Protein AF-X1SIR5-F1 (afdb_monomer)

pLDDT: mean 87.47, std 5.46, range [64.0, 93.56]

Organism: NCBI:txid412755

Foldseek 3Di:
DPLVVLVVVLLVVLVVVPDAEEEQADLDPDVVVQVVSVVSRYYYDVDDDPPDDDHYDYHPVDDDPVRVVSVVD

Secondary structure (DSSP, 8-state):
-HHHHHHHHHHHHHHT--S-EEEES-SSS-HHHHHHHHHTTEEEESS--TT--SEEEE-TT---HHHHHHHT-

InterPro domains:
  IPR003451 4-hydroxy-3-methylbut-2-enyl diphosphate reductase [PF02401] (1-72)
  IPR003451 4-hydroxy-3-methylbut-2-enyl diphosphate reductase [PTHR30426] (1-71)

Sequence (73 aa):
MGVRRAMEIILSEANKGNGKLFTYGPLIHNQQVLDLLGSKGVDVKENISENDQGRIIIRAHGIAPSEREMIRR

Structure (mmCIF, N/CA/C/O backbone):
data_AF-X1SIR5-F1
#
_entry.id   AF-X1SIR5-F1
#
loop_
_atom_site.group_PDB
_atom_site.id
_atom_site.type_symbol
_atom_site.label_atom_id
_atom_site.label_alt_id
_atom_site.label_comp_id
_atom_site.label_asym_id
_atom_site.label_entity_id
_atom_site.label_seq_id
_atom_site.pdbx_PDB_ins_code
_atom_site.Cartn_x
_atom_site.Cartn_y
_atom_site.Cartn_z
_atom_site.occupancy
_atom_site.B_iso_or_equiv
_atom_site.auth_seq_id
_atom_site.auth_comp_id
_atom_site.auth_asym_id
_atom_site.auth_atom_id
_atom_site.pdbx_PDB_model_num
ATOM 1 N N . MET A 1 1 ? 11.485 -16.839 -2.069 1.00 64.00 1 MET A N 1
ATOM 2 C CA . MET A 1 1 ? 11.998 -15.988 -0.967 1.00 64.00 1 MET A CA 1
ATOM 3 C C . MET A 1 1 ? 11.452 -14.549 -0.955 1.00 64.00 1 MET A C 1
ATOM 5 O O . MET A 1 1 ? 11.423 -13.973 0.120 1.00 64.00 1 MET A O 1
ATOM 9 N N . GLY A 1 2 ? 10.967 -13.960 -2.062 1.00 80.38 2 GLY A N 1
ATOM 10 C CA . GLY A 1 2 ? 10.483 -12.560 -2.055 1.00 80.38 2 GLY A CA 1
ATOM 11 C C . GLY A 1 2 ? 9.113 -12.320 -1.398 1.00 80.38 2 GLY A C 1
ATOM 12 O O . GLY A 1 2 ? 8.943 -11.351 -0.666 1.00 80.38 2 GLY A O 1
ATOM 13 N N . VAL A 1 3 ? 8.155 -13.231 -1.602 1.00 82.56 3 VAL A N 1
ATOM 14 C CA . VAL A 1 3 ? 6.759 -13.059 -1.150 1.00 82.56 3 VAL A CA 1
ATOM 15 C C . VAL A 1 3 ? 6.630 -13.001 0.375 1.00 82.56 3 VAL A C 1
ATOM 17 O O . VAL A 1 3 ? 5.958 -12.119 0.897 1.00 82.56 3 VAL A O 1
ATOM 20 N N . ARG A 1 4 ? 7.317 -13.896 1.102 1.00 87.56 4 ARG A N 1
ATOM 21 C CA . ARG A 1 4 ? 7.296 -13.910 2.576 1.00 87.56 4 ARG A CA 1
ATOM 22 C C . ARG A 1 4 ? 7.777 -12.576 3.155 1.00 87.56 4 ARG A C 1
ATOM 24 O O . ARG A 1 4 ? 7.092 -11.999 3.987 1.00 87.56 4 ARG A O 1
ATOM 31 N N . ARG A 1 5 ? 8.905 -12.060 2.654 1.00 88.44 5 ARG A N 1
ATOM 32 C CA . ARG A 1 5 ? 9.459 -10.773 3.092 1.00 88.44 5 ARG A CA 1
ATOM 33 C C . ARG A 1 5 ? 8.515 -9.608 2.788 1.00 88.44 5 ARG A C 1
ATOM 35 O O . ARG A 1 5 ? 8.364 -8.723 3.621 1.00 88.44 5 ARG A O 1
ATOM 42 N N . ALA A 1 6 ? 7.872 -9.606 1.618 1.00 87.25 6 ALA A N 1
ATOM 43 C CA . ALA A 1 6 ? 6.869 -8.593 1.294 1.00 87.25 6 ALA A CA 1
ATOM 44 C C . ALA A 1 6 ? 5.710 -8.626 2.304 1.00 87.25 6 ALA A C 1
ATOM 46 O O . ALA A 1 6 ? 5.359 -7.586 2.853 1.00 87.25 6 ALA A O 1
ATOM 47 N N . MET A 1 7 ? 5.193 -9.818 2.624 1.00 89.38 7 MET A N 1
ATOM 48 C CA . MET A 1 7 ? 4.139 -10.000 3.629 1.00 89.38 7 MET A CA 1
ATOM 49 C C . MET A 1 7 ? 4.541 -9.502 5.017 1.00 89.38 7 MET A C 1
ATOM 51 O O . MET A 1 7 ? 3.769 -8.782 5.644 1.00 89.38 7 MET A O 1
ATOM 55 N N . GLU A 1 8 ? 5.746 -9.825 5.482 1.00 91.12 8 GLU A N 1
ATOM 56 C CA . GLU A 1 8 ? 6.257 -9.348 6.774 1.00 91.12 8 GLU A CA 1
ATOM 57 C C . GLU A 1 8 ? 6.305 -7.817 6.845 1.00 91.12 8 GLU A C 1
ATOM 59 O O . GLU A 1 8 ? 5.857 -7.230 7.831 1.00 91.12 8 GLU A O 1
ATOM 64 N N . ILE A 1 9 ? 6.786 -7.162 5.783 1.00 90.81 9 ILE A N 1
ATOM 65 C CA . ILE A 1 9 ? 6.853 -5.697 5.708 1.00 90.81 9 ILE A CA 1
ATOM 66 C C . ILE A 1 9 ? 5.447 -5.090 5.745 1.00 90.81 9 ILE A C 1
ATOM 68 O O . ILE A 1 9 ? 5.200 -4.195 6.549 1.00 90.81 9 ILE A O 1
ATOM 72 N N . ILE A 1 10 ? 4.513 -5.585 4.927 1.00 91.56 10 ILE A N 1
ATOM 73 C CA . ILE A 1 10 ? 3.145 -5.045 4.869 1.00 91.56 10 ILE A CA 1
ATOM 74 C C . ILE A 1 10 ? 2.445 -5.186 6.216 1.00 91.56 10 ILE A C 1
ATOM 76 O O . ILE A 1 10 ? 1.856 -4.228 6.705 1.00 91.56 10 ILE A O 1
ATOM 80 N N . LEU A 1 11 ? 2.513 -6.373 6.823 1.00 91.38 11 LEU A N 1
ATOM 81 C CA . LEU A 1 11 ? 1.861 -6.638 8.103 1.00 91.38 11 LEU A CA 1
ATOM 82 C C . LEU A 1 11 ? 2.465 -5.780 9.220 1.00 91.38 11 LEU A C 1
ATOM 84 O O . LEU A 1 11 ? 1.728 -5.260 10.054 1.00 91.38 11 LEU A O 1
ATOM 88 N N . SER A 1 12 ? 3.787 -5.586 9.210 1.00 93.00 12 SER A N 1
ATOM 89 C CA . SER A 1 12 ? 4.468 -4.676 10.134 1.00 93.00 12 SER A CA 1
ATOM 90 C C . SER A 1 12 ? 3.999 -3.229 9.952 1.00 93.00 12 SER A C 1
ATOM 92 O O . SER A 1 12 ? 3.636 -2.572 10.925 1.00 93.00 12 SER A O 1
ATOM 94 N N . GLU A 1 13 ? 3.921 -2.735 8.712 1.00 92.44 13 GLU A N 1
ATOM 95 C CA . GLU A 1 13 ? 3.444 -1.378 8.425 1.00 92.44 13 GLU A CA 1
ATOM 96 C C . GLU A 1 13 ? 1.963 -1.176 8.769 1.00 92.44 13 GLU A C 1
ATOM 98 O O . GLU A 1 13 ? 1.596 -0.104 9.265 1.00 92.44 13 GLU A O 1
ATOM 103 N N . ALA A 1 14 ? 1.123 -2.187 8.539 1.00 91.75 14 ALA A N 1
ATOM 104 C CA . ALA A 1 14 ? -0.292 -2.165 8.897 1.00 91.75 14 ALA A CA 1
ATOM 105 C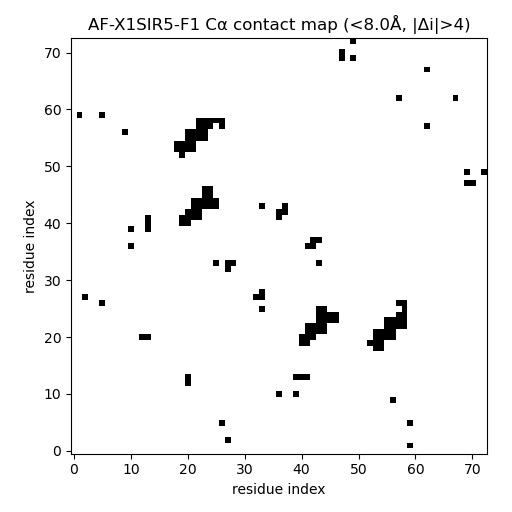 C . ALA A 1 14 ? -0.465 -2.042 10.418 1.00 91.75 14 ALA A C 1
ATOM 107 O O . ALA A 1 14 ? -1.195 -1.175 10.896 1.00 91.75 14 ALA A O 1
ATOM 108 N N . ASN A 1 15 ? 0.299 -2.827 11.184 1.00 91.50 15 ASN A N 1
ATOM 109 C CA . ASN A 1 15 ? 0.240 -2.835 12.646 1.00 91.50 15 ASN A CA 1
ATOM 110 C C . ASN A 1 15 ? 0.700 -1.522 13.301 1.00 91.50 15 ASN A C 1
ATOM 112 O O . ASN A 1 15 ? 0.363 -1.282 14.456 1.00 9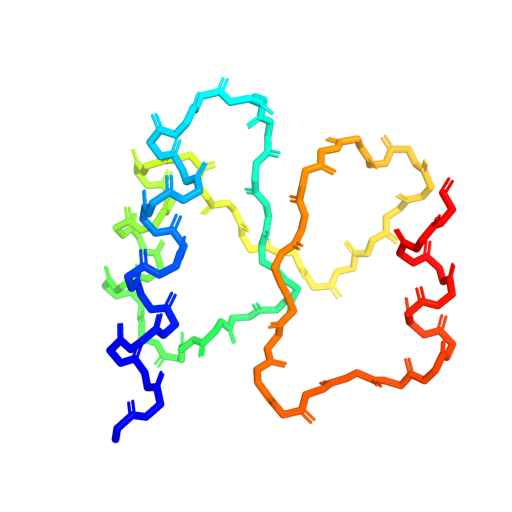1.50 15 ASN A O 1
ATOM 116 N N . LYS A 1 16 ? 1.441 -0.656 12.594 1.00 90.19 16 LYS A N 1
ATOM 117 C CA . LYS A 1 16 ? 1.835 0.659 13.133 1.00 90.19 16 LYS A CA 1
ATOM 118 C C . LYS A 1 16 ? 0.641 1.590 13.364 1.00 90.19 16 LYS A C 1
ATOM 120 O O . LYS A 1 16 ? 0.754 2.498 14.171 1.00 90.19 16 LYS A O 1
ATOM 125 N N . GLY A 1 17 ? -0.477 1.401 12.655 1.00 80.81 17 GLY A N 1
ATOM 126 C CA . GLY A 1 17 ? -1.679 2.227 12.837 1.00 80.81 17 GLY A CA 1
ATOM 127 C C . GLY A 1 17 ? -1.553 3.684 12.361 1.00 80.81 17 GLY A C 1
ATOM 128 O O . GLY A 1 17 ? -2.425 4.498 12.648 1.00 80.81 17 GLY A O 1
ATOM 129 N N . ASN A 1 18 ? -0.505 4.029 11.604 1.00 82.06 18 ASN A N 1
ATOM 130 C CA . ASN A 1 18 ? -0.219 5.401 11.156 1.00 82.06 18 ASN A CA 1
ATOM 131 C C . ASN A 1 18 ? -1.063 5.819 9.932 1.00 82.06 18 ASN A C 1
ATOM 133 O O . ASN A 1 18 ? -0.519 6.239 8.909 1.00 82.06 18 ASN A O 1
ATOM 137 N N . GLY A 1 19 ? -2.384 5.659 10.006 1.00 85.12 19 GLY A N 1
ATOM 138 C CA . GLY A 1 19 ? -3.311 6.003 8.924 1.00 85.12 19 GLY A CA 1
ATOM 139 C C . GLY A 1 19 ? -3.357 4.982 7.781 1.00 85.12 19 GLY A C 1
ATOM 140 O O . GLY A 1 19 ? -2.862 3.859 7.908 1.00 85.12 19 GLY A O 1
ATOM 141 N N . LYS A 1 20 ? -3.983 5.386 6.666 1.00 91.00 20 LYS A N 1
ATOM 142 C CA . LYS A 1 20 ? -4.276 4.512 5.520 1.00 91.00 20 LYS A CA 1
ATOM 143 C C . LYS A 1 20 ? -2.998 3.929 4.912 1.00 91.00 20 LYS A C 1
ATOM 145 O O . LYS A 1 20 ? -2.008 4.644 4.726 1.00 91.00 20 LYS A O 1
ATOM 150 N N . LEU A 1 21 ? -3.042 2.639 4.591 1.00 92.94 21 LEU A N 1
ATOM 151 C CA . LEU A 1 21 ? -1.956 1.911 3.949 1.00 92.94 21 LEU A CA 1
ATOM 152 C C . LEU A 1 21 ? -2.464 1.282 2.655 1.00 92.94 21 LEU A C 1
ATOM 154 O O . LEU A 1 21 ? -3.468 0.575 2.648 1.00 92.94 21 LEU A O 1
ATOM 158 N N . PHE A 1 22 ? -1.738 1.528 1.572 1.00 92.81 22 PHE A N 1
ATOM 159 C CA . PHE A 1 22 ? -2.076 1.032 0.248 1.00 92.81 22 PHE A CA 1
ATOM 160 C C . PHE A 1 22 ? -0.945 0.197 -0.336 1.00 92.81 22 PHE A C 1
ATOM 162 O O . PHE A 1 22 ? 0.233 0.380 -0.020 1.00 92.81 22 PHE A O 1
ATOM 169 N N . THR A 1 23 ? -1.305 -0.682 -1.257 1.00 92.38 23 THR A N 1
ATOM 170 C CA . THR A 1 23 ? -0.365 -1.334 -2.167 1.00 92.38 23 THR A CA 1
ATOM 171 C C . THR A 1 23 ? -0.605 -0.825 -3.579 1.00 92.38 23 THR A C 1
ATOM 173 O O . THR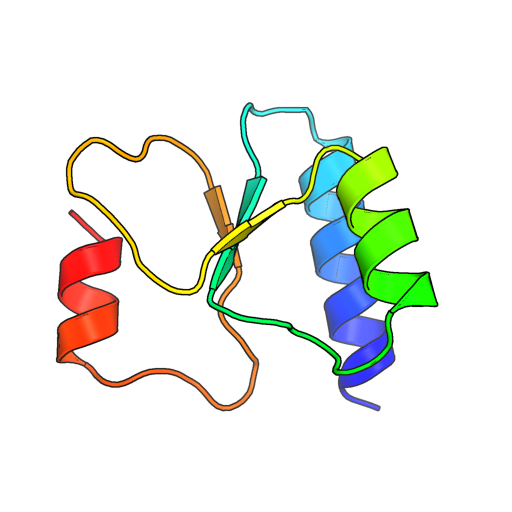 A 1 23 ? -1.757 -0.659 -3.983 1.00 92.38 23 THR A O 1
ATOM 176 N N . TYR A 1 24 ? 0.470 -0.533 -4.314 1.00 91.56 24 TYR A N 1
ATOM 177 C CA . TYR A 1 24 ? 0.355 -0.124 -5.712 1.00 91.56 24 TYR A CA 1
ATOM 178 C C . TYR A 1 24 ? 0.266 -1.354 -6.621 1.00 91.56 24 TYR A C 1
ATOM 180 O O . TYR A 1 24 ? 1.276 -1.998 -6.939 1.00 91.56 24 TYR A O 1
ATOM 188 N N . GLY A 1 25 ? -0.970 -1.697 -6.973 1.00 89.38 25 GLY A N 1
ATOM 189 C CA . GLY A 1 25 ? -1.360 -2.963 -7.574 1.00 89.38 25 GLY A CA 1
ATOM 190 C C . GLY A 1 25 ? -1.222 -4.153 -6.611 1.00 89.38 25 GLY A C 1
ATOM 191 O O . GLY A 1 25 ? -0.649 -4.041 -5.520 1.00 89.38 25 GLY A O 1
ATOM 192 N N . PRO A 1 26 ? -1.727 -5.334 -7.001 1.00 87.75 26 PRO A N 1
ATOM 193 C CA . PRO A 1 26 ? -1.652 -6.533 -6.180 1.00 87.75 26 PRO A CA 1
ATOM 194 C C . PRO A 1 26 ? -0.196 -6.969 -5.996 1.00 87.75 26 PRO A C 1
ATOM 196 O O . PRO A 1 26 ? 0.532 -7.230 -6.957 1.00 87.75 26 PRO A O 1
ATOM 199 N N . LEU A 1 27 ? 0.233 -7.097 -4.738 1.00 83.19 27 LEU A N 1
ATOM 200 C CA . LEU A 1 27 ? 1.571 -7.606 -4.408 1.00 83.19 27 LEU A CA 1
ATOM 201 C C . LEU A 1 27 ? 1.710 -9.102 -4.721 1.00 83.19 27 LEU A C 1
ATOM 203 O O . LEU A 1 27 ? 2.811 -9.588 -4.981 1.00 83.19 27 LEU A O 1
ATOM 207 N N . ILE A 1 28 ? 0.587 -9.823 -4.673 1.00 83.38 28 ILE A N 1
ATOM 208 C CA . ILE A 1 28 ? 0.454 -11.250 -4.957 1.00 83.38 28 ILE A CA 1
ATOM 209 C C . ILE A 1 28 ? -0.909 -11.439 -5.626 1.00 83.38 28 ILE A C 1
ATOM 211 O O . ILE A 1 28 ? -1.918 -10.959 -5.114 1.00 83.38 28 ILE A O 1
ATOM 215 N N . HIS A 1 29 ? -0.967 -12.182 -6.728 1.00 86.75 29 HIS A N 1
ATOM 216 C CA . HIS A 1 29 ? -2.229 -12.565 -7.370 1.00 86.75 29 HIS A CA 1
ATOM 217 C C . HIS A 1 29 ? -2.877 -13.758 -6.645 1.00 86.75 29 HIS A C 1
ATOM 219 O O . HIS A 1 29 ? -3.068 -14.825 -7.221 1.00 86.75 29 HIS A O 1
ATOM 225 N N . ASN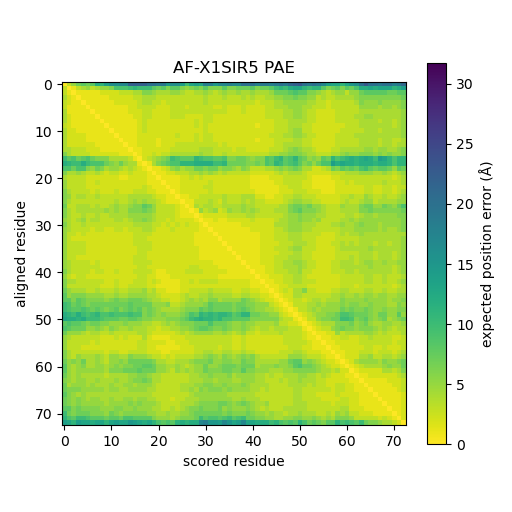 A 1 30 ? -3.153 -13.602 -5.349 1.00 88.50 30 ASN A N 1
ATOM 226 C CA . ASN A 1 30 ? -3.842 -14.596 -4.530 1.00 88.50 30 ASN A CA 1
ATOM 227 C C . ASN A 1 30 ? -4.956 -13.912 -3.737 1.00 88.50 30 ASN A C 1
ATOM 229 O O . ASN A 1 30 ? -4.674 -13.181 -2.788 1.00 88.50 30 ASN A O 1
ATOM 233 N N . GLN A 1 31 ? -6.205 -14.200 -4.104 1.00 90.75 31 GLN A N 1
ATOM 234 C CA . GLN A 1 31 ? -7.379 -13.553 -3.525 1.00 90.75 31 GLN A CA 1
ATOM 235 C C . GLN A 1 31 ? -7.451 -13.703 -2.001 1.00 90.75 31 GLN A C 1
ATOM 237 O O . GLN A 1 31 ? -7.662 -12.717 -1.310 1.00 90.75 31 GLN A O 1
ATOM 242 N N . GLN A 1 32 ? -7.143 -14.887 -1.460 1.00 92.06 32 GLN A N 1
ATOM 243 C CA . GLN A 1 32 ? -7.177 -15.128 -0.010 1.00 92.06 32 GLN A CA 1
ATOM 244 C C . GLN A 1 32 ? -6.204 -14.218 0.752 1.00 92.06 32 GLN A C 1
ATOM 246 O O . GLN A 1 32 ? -6.477 -13.789 1.871 1.00 92.06 32 GLN A O 1
ATOM 251 N N . VAL A 1 33 ? -5.051 -13.919 0.148 1.00 90.06 33 VAL A N 1
ATOM 252 C CA . VAL A 1 33 ? -4.059 -13.026 0.753 1.00 90.06 33 VAL A CA 1
ATOM 253 C C . VAL A 1 33 ? -4.493 -11.569 0.634 1.00 90.06 33 VAL A C 1
ATOM 255 O O . VAL A 1 33 ? -4.314 -10.812 1.584 1.00 90.06 33 VAL A O 1
ATOM 258 N N . LEU A 1 34 ? -5.081 -11.176 -0.497 1.00 90.38 34 LEU A N 1
ATOM 259 C CA . LEU A 1 34 ? -5.621 -9.828 -0.680 1.00 90.38 34 LEU A CA 1
ATOM 260 C C . LEU A 1 34 ? -6.760 -9.547 0.310 1.00 90.38 34 LEU A C 1
ATOM 262 O O . LEU A 1 34 ? -6.762 -8.495 0.942 1.00 90.38 34 LEU A O 1
ATOM 266 N N . ASP A 1 35 ? -7.651 -10.513 0.531 1.00 92.38 35 ASP A N 1
ATOM 267 C CA . ASP A 1 35 ? -8.753 -10.394 1.492 1.00 92.38 35 ASP A CA 1
ATOM 268 C C . ASP A 1 35 ? -8.229 -10.264 2.934 1.00 92.38 35 ASP A C 1
ATOM 270 O O . ASP A 1 35 ? -8.694 -9.426 3.711 1.00 92.38 35 ASP A O 1
ATOM 274 N N . LEU A 1 36 ? -7.196 -11.041 3.291 1.00 91.62 36 LEU A N 1
ATOM 275 C CA . LEU A 1 36 ? -6.518 -10.921 4.584 1.00 91.62 36 LEU A CA 1
ATOM 276 C C . LEU A 1 36 ? -5.907 -9.528 4.773 1.00 91.62 36 LEU A C 1
ATOM 278 O O . LEU A 1 36 ? -6.016 -8.955 5.858 1.00 91.62 36 LEU A O 1
ATOM 282 N N . LEU A 1 37 ? -5.259 -8.987 3.741 1.00 91.56 37 LEU A N 1
ATOM 283 C CA . LEU A 1 37 ? -4.673 -7.648 3.770 1.00 91.56 37 LEU A CA 1
ATOM 284 C C . LEU A 1 37 ? -5.753 -6.568 3.923 1.00 91.56 37 LEU A C 1
ATOM 286 O O . LEU A 1 37 ? -5.624 -5.718 4.807 1.00 91.56 37 LEU A O 1
ATOM 290 N N . GLY A 1 38 ? -6.855 -6.670 3.177 1.00 91.81 38 GLY A N 1
ATOM 291 C CA . GLY A 1 38 ? -8.013 -5.782 3.313 1.00 91.81 38 GLY A CA 1
ATOM 292 C C . GLY A 1 38 ? -8.598 -5.798 4.727 1.00 91.81 38 GLY A C 1
ATOM 293 O O . GLY A 1 38 ? -8.827 -4.744 5.318 1.00 91.81 38 GLY A O 1
ATOM 294 N N . SER A 1 39 ? -8.719 -6.979 5.350 1.00 92.44 39 SER A N 1
ATOM 295 C CA . SER A 1 39 ? -9.196 -7.099 6.741 1.00 92.44 39 SER A CA 1
ATOM 296 C C . SER A 1 39 ? -8.278 -6.429 7.775 1.00 92.44 39 SER A C 1
ATOM 298 O O . SER A 1 39 ? -8.704 -6.119 8.886 1.00 92.44 39 SER A O 1
ATOM 300 N N . LYS A 1 40 ? -7.015 -6.184 7.408 1.00 90.94 40 LYS A N 1
ATOM 301 C CA . LYS A 1 40 ? -6.010 -5.482 8.216 1.00 90.94 40 LYS A CA 1
ATOM 302 C C . LYS A 1 40 ? -5.874 -3.999 7.853 1.00 90.94 40 LYS A C 1
ATOM 304 O O . LYS A 1 40 ? -4.951 -3.350 8.339 1.00 90.94 40 LYS A O 1
ATOM 309 N N . GLY A 1 41 ? -6.772 -3.465 7.023 1.00 91.44 41 GLY A N 1
ATOM 310 C CA . GLY A 1 41 ? -6.754 -2.066 6.591 1.00 91.44 41 GLY A CA 1
ATOM 311 C C . GLY A 1 41 ? -5.697 -1.763 5.529 1.00 91.44 41 GLY A C 1
ATOM 312 O O . GLY A 1 41 ? -5.204 -0.636 5.469 1.00 91.44 41 GLY A O 1
ATOM 313 N N . VAL A 1 42 ? -5.313 -2.768 4.735 1.00 93.56 42 VAL A N 1
ATOM 314 C CA . VAL A 1 42 ? -4.400 -2.610 3.599 1.00 93.56 42 VAL A CA 1
ATOM 315 C C . VAL A 1 42 ? -5.169 -2.784 2.299 1.00 93.56 42 VAL A C 1
ATOM 317 O O . VAL A 1 42 ? -5.506 -3.903 1.917 1.00 93.56 42 VAL A O 1
ATOM 320 N N . ASP A 1 43 ? -5.391 -1.677 1.598 1.00 91.69 43 ASP A N 1
ATOM 321 C CA . ASP A 1 43 ? -6.140 -1.667 0.343 1.00 91.69 43 ASP A CA 1
ATOM 322 C C . ASP A 1 43 ? -5.214 -1.776 -0.878 1.00 91.69 43 ASP A C 1
ATOM 324 O O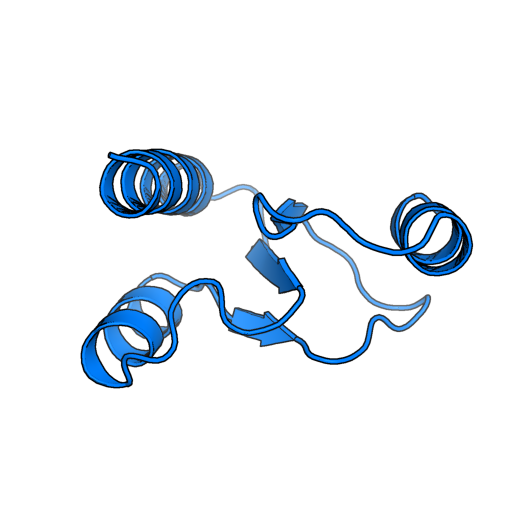 . ASP A 1 43 ? -4.056 -1.340 -0.873 1.00 91.69 43 ASP A O 1
ATOM 328 N N . VAL A 1 44 ? -5.732 -2.343 -1.966 1.00 92.12 44 VAL A N 1
ATOM 329 C CA . VAL A 1 44 ? -5.046 -2.374 -3.265 1.00 92.12 44 VAL A CA 1
ATOM 330 C C . VAL A 1 44 ? -5.498 -1.183 -4.100 1.00 92.12 44 VAL A C 1
ATOM 332 O O . VAL A 1 44 ? -6.695 -0.944 -4.251 1.00 92.12 44 VAL A O 1
ATOM 335 N N . LYS A 1 45 ? -4.541 -0.453 -4.677 1.00 90.56 45 LYS A N 1
ATOM 336 C CA . LYS A 1 45 ? -4.802 0.633 -5.622 1.00 90.56 45 LYS A CA 1
ATOM 337 C C . LYS A 1 45 ? -4.056 0.423 -6.924 1.00 90.56 45 LYS A C 1
ATOM 339 O O . LYS A 1 45 ? -2.834 0.373 -6.932 1.00 90.56 45 LYS A O 1
ATOM 344 N N . GLU A 1 46 ? -4.800 0.377 -8.021 1.00 86.00 46 GLU A N 1
ATOM 345 C CA . GLU A 1 46 ? -4.240 0.344 -9.379 1.00 86.00 46 GLU A CA 1
ATOM 346 C C . GLU A 1 46 ? -3.823 1.740 -9.866 1.00 86.00 46 GLU A C 1
ATOM 348 O O . GLU A 1 46 ? -2.939 1.875 -10.702 1.00 86.00 46 GLU A O 1
ATOM 353 N N . ASN A 1 47 ? -4.439 2.796 -9.324 1.00 85.06 47 ASN A N 1
ATOM 354 C CA . ASN A 1 47 ? -4.168 4.182 -9.696 1.00 85.06 47 ASN A CA 1
ATOM 355 C C . ASN A 1 47 ? -4.057 5.059 -8.447 1.00 85.06 47 ASN A C 1
ATOM 357 O O . ASN A 1 47 ? -4.790 4.865 -7.475 1.00 85.06 47 ASN A O 1
ATOM 361 N N . ILE A 1 48 ? -3.141 6.021 -8.499 1.00 82.06 48 ILE A N 1
ATOM 362 C CA . ILE A 1 48 ? -2.907 7.023 -7.456 1.00 82.06 48 ILE A CA 1
ATOM 363 C C . ILE A 1 48 ? -3.554 8.317 -7.928 1.00 82.06 48 ILE A C 1
ATOM 365 O O . ILE A 1 48 ? -3.355 8.716 -9.072 1.00 82.06 48 ILE A O 1
ATOM 369 N N . SER A 1 49 ? -4.309 8.975 -7.062 1.00 80.88 49 SER A N 1
ATOM 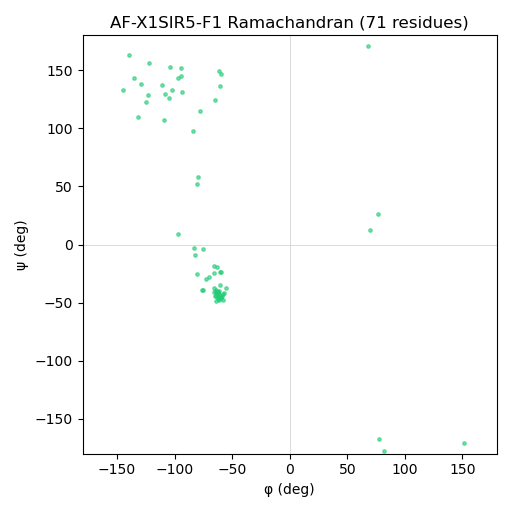370 C CA . SER A 1 49 ? -4.780 10.344 -7.273 1.00 80.88 49 SER A CA 1
ATOM 371 C C . SER A 1 49 ? -3.971 11.319 -6.418 1.00 80.88 49 SER A C 1
ATOM 373 O O . SER A 1 49 ? -3.514 10.952 -5.341 1.00 80.88 49 SER A O 1
ATOM 375 N N . GLU A 1 50 ? -3.845 12.580 -6.839 1.00 75.38 50 GLU A N 1
ATOM 376 C CA . GLU A 1 50 ? -3.183 13.637 -6.047 1.00 75.38 50 GLU A CA 1
ATOM 377 C C . GLU A 1 50 ? -3.852 13.868 -4.678 1.00 75.38 50 GLU A C 1
ATOM 379 O O . GLU A 1 50 ? -3.216 14.320 -3.731 1.00 75.38 50 GLU A O 1
ATOM 384 N N . ASN A 1 51 ? -5.132 13.511 -4.541 1.00 79.12 51 ASN A N 1
ATOM 385 C CA . ASN A 1 51 ? -5.862 13.616 -3.275 1.00 79.12 51 ASN A CA 1
ATOM 386 C C . ASN A 1 51 ? -5.638 12.417 -2.338 1.00 79.12 51 ASN A C 1
ATOM 388 O O . ASN A 1 51 ? -6.182 12.387 -1.230 1.00 79.12 51 ASN A O 1
ATOM 392 N N . ASP A 1 52 ? -4.882 11.408 -2.769 1.00 81.81 52 ASP A N 1
ATOM 393 C CA . ASP A 1 52 ? -4.639 10.224 -1.962 1.00 81.81 52 ASP A CA 1
ATOM 394 C C . ASP A 1 52 ? -3.599 10.494 -0.884 1.00 81.81 52 ASP A C 1
ATOM 396 O O . ASP A 1 52 ? -2.424 10.710 -1.148 1.00 81.81 52 ASP A O 1
ATOM 400 N N . GLN A 1 53 ? -4.048 10.424 0.364 1.00 85.38 53 GLN A N 1
ATOM 401 C CA . GLN A 1 53 ? -3.206 10.607 1.538 1.00 85.38 53 GLN A CA 1
ATOM 402 C C . GLN A 1 53 ? -3.006 9.267 2.243 1.00 85.38 53 GLN A C 1
ATOM 404 O O . GLN A 1 53 ? -3.970 8.548 2.538 1.00 85.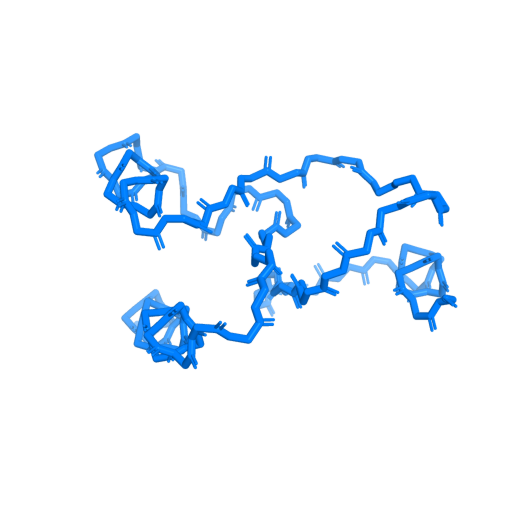38 53 GLN A O 1
ATOM 409 N N . GLY A 1 54 ? -1.753 8.930 2.533 1.00 88.50 54 GLY A N 1
ATOM 410 C CA . GLY A 1 54 ? -1.406 7.716 3.256 1.00 88.50 54 GLY A CA 1
ATOM 411 C C . GLY A 1 54 ? -0.035 7.179 2.885 1.00 88.50 54 GLY A C 1
ATOM 412 O O . GLY A 1 54 ? 0.755 7.814 2.191 1.00 88.50 54 GLY A O 1
ATOM 413 N N . ARG A 1 55 ? 0.248 5.976 3.374 1.00 90.94 55 ARG A N 1
ATOM 414 C CA . ARG A 1 55 ? 1.469 5.244 3.041 1.00 90.94 55 ARG A CA 1
ATOM 415 C C . ARG A 1 55 ? 1.188 4.309 1.878 1.00 90.94 55 ARG A C 1
ATOM 417 O O . ARG A 1 55 ? 0.116 3.709 1.814 1.00 90.94 55 ARG A O 1
ATOM 424 N N . ILE A 1 56 ? 2.173 4.133 1.006 1.00 91.25 56 ILE A N 1
ATOM 425 C CA . ILE A 1 56 ? 2.072 3.186 -0.097 1.00 91.25 56 ILE A CA 1
ATOM 426 C C . ILE A 1 56 ? 3.273 2.254 -0.173 1.00 91.25 56 ILE A C 1
ATOM 428 O O . ILE A 1 56 ? 4.422 2.664 -0.013 1.00 91.25 56 ILE A O 1
ATOM 432 N N . ILE A 1 57 ? 2.986 0.981 -0.426 1.00 90.81 57 ILE A N 1
ATOM 433 C CA . ILE A 1 57 ? 3.972 -0.069 -0.655 1.00 90.81 57 ILE A CA 1
ATOM 434 C C . ILE A 1 57 ? 4.001 -0.383 -2.149 1.00 90.81 57 ILE A C 1
ATOM 436 O O . ILE A 1 57 ? 2.979 -0.698 -2.759 1.00 90.81 57 ILE A O 1
ATOM 440 N N . ILE A 1 58 ? 5.198 -0.323 -2.728 1.00 89.12 58 ILE A N 1
ATOM 441 C CA . ILE A 1 58 ? 5.443 -0.617 -4.140 1.00 89.12 58 ILE A CA 1
ATOM 442 C C . ILE A 1 58 ? 5.929 -2.066 -4.281 1.00 89.12 58 ILE A C 1
ATOM 444 O O . ILE A 1 58 ? 6.677 -2.574 -3.441 1.00 89.12 58 ILE A O 1
ATOM 448 N N . ARG A 1 59 ? 5.509 -2.738 -5.358 1.00 86.12 59 ARG A N 1
ATOM 449 C CA . ARG A 1 59 ? 5.923 -4.109 -5.696 1.00 86.12 59 ARG A CA 1
ATOM 450 C C . ARG A 1 59 ? 7.439 -4.207 -5.889 1.00 86.12 59 ARG A C 1
ATOM 452 O O . ARG A 1 59 ? 8.068 -3.305 -6.432 1.00 86.12 59 ARG A O 1
ATOM 459 N N . ALA A 1 60 ? 8.020 -5.352 -5.526 1.00 79.69 60 ALA A N 1
ATOM 460 C CA . ALA A 1 60 ? 9.468 -5.586 -5.615 1.00 79.69 60 ALA A CA 1
ATOM 461 C C . ALA A 1 60 ? 10.041 -5.492 -7.044 1.00 79.69 60 ALA A C 1
ATOM 463 O O . ALA A 1 60 ? 11.225 -5.222 -7.206 1.00 79.69 60 ALA A O 1
ATOM 464 N N . HIS A 1 61 ? 9.209 -5.690 -8.070 1.00 81.88 61 HIS A N 1
ATOM 465 C CA . HIS A 1 61 ? 9.596 -5.541 -9.477 1.00 81.88 61 HIS A CA 1
ATOM 466 C C . HIS A 1 61 ? 9.729 -4.073 -9.923 1.00 81.88 61 HIS A C 1
ATOM 468 O O . HIS A 1 61 ? 10.149 -3.817 -11.047 1.00 81.88 61 HIS A O 1
ATOM 474 N N . GLY A 1 62 ? 9.411 -3.116 -9.047 1.00 84.12 62 GLY A N 1
ATOM 475 C CA . GLY A 1 62 ? 9.493 -1.691 -9.331 1.00 84.12 62 GLY A CA 1
ATOM 476 C C . GLY A 1 62 ? 8.283 -1.146 -10.088 1.00 84.12 62 GLY A C 1
ATOM 477 O O . GLY A 1 62 ? 7.302 -1.848 -10.336 1.00 84.12 62 GLY A O 1
ATOM 478 N N . ILE A 1 63 ? 8.376 0.143 -10.398 1.00 89.38 63 ILE A N 1
ATOM 479 C CA . ILE A 1 63 ? 7.414 0.947 -11.161 1.00 89.38 63 ILE A CA 1
ATOM 480 C C . ILE A 1 63 ? 8.195 1.869 -12.094 1.00 89.38 63 ILE A C 1
ATOM 482 O O . ILE A 1 63 ? 9.394 2.099 -11.880 1.00 89.38 63 ILE A O 1
ATOM 486 N N . ALA A 1 64 ? 7.530 2.416 -13.104 1.00 90.50 64 ALA A N 1
ATOM 487 C CA . ALA A 1 64 ? 8.128 3.414 -13.970 1.00 90.50 64 ALA A CA 1
ATOM 488 C C . ALA A 1 64 ? 8.533 4.671 -13.167 1.00 90.50 64 ALA A C 1
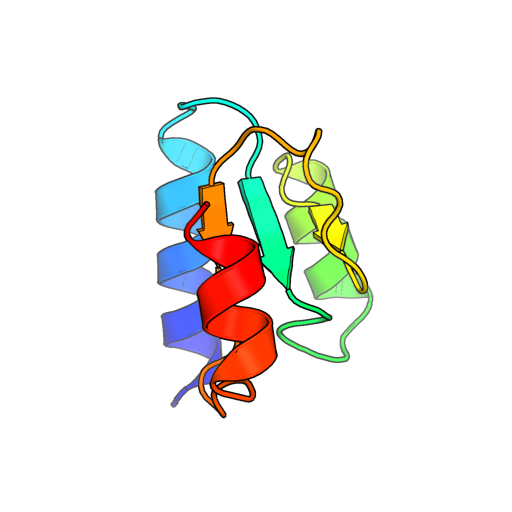ATOM 490 O O . ALA A 1 64 ? 7.885 5.022 -12.174 1.00 90.50 64 ALA A O 1
ATOM 491 N N . PRO A 1 65 ? 9.588 5.397 -13.585 1.00 90.06 65 PRO A N 1
ATOM 492 C CA . PRO A 1 65 ? 9.990 6.642 -12.931 1.00 90.06 65 PRO A CA 1
ATOM 493 C C . PRO A 1 65 ? 8.862 7.678 -12.840 1.00 90.06 65 PRO A C 1
ATOM 495 O O . PRO A 1 65 ? 8.723 8.325 -11.807 1.00 90.06 65 PRO A O 1
ATOM 498 N N . SER A 1 66 ? 8.022 7.779 -13.874 1.00 89.25 66 SER A N 1
ATOM 499 C CA . SER A 1 66 ? 6.855 8.668 -13.909 1.00 89.25 66 SER A CA 1
ATOM 500 C C . SER A 1 66 ? 5.820 8.327 -12.832 1.00 89.25 66 SER A C 1
ATOM 502 O O . SER A 1 66 ? 5.344 9.218 -12.133 1.00 89.25 66 SER A O 1
ATOM 504 N N . GLU A 1 67 ? 5.518 7.039 -12.637 1.00 87.69 67 GLU A N 1
ATOM 505 C CA . GLU A 1 67 ? 4.636 6.571 -11.558 1.00 87.69 67 GLU A CA 1
ATOM 506 C C . GLU A 1 67 ? 5.241 6.907 -10.188 1.00 87.69 67 GLU A C 1
ATOM 508 O O . GLU A 1 67 ? 4.553 7.380 -9.285 1.00 87.69 67 GLU A O 1
ATOM 513 N N . ARG A 1 68 ? 6.560 6.731 -10.034 1.00 88.25 68 ARG A N 1
ATOM 514 C CA . ARG A 1 68 ? 7.260 7.065 -8.788 1.00 88.25 68 ARG A CA 1
ATOM 515 C C . ARG A 1 68 ? 7.214 8.559 -8.472 1.00 88.25 68 ARG A C 1
ATOM 517 O O . ARG A 1 68 ? 7.085 8.914 -7.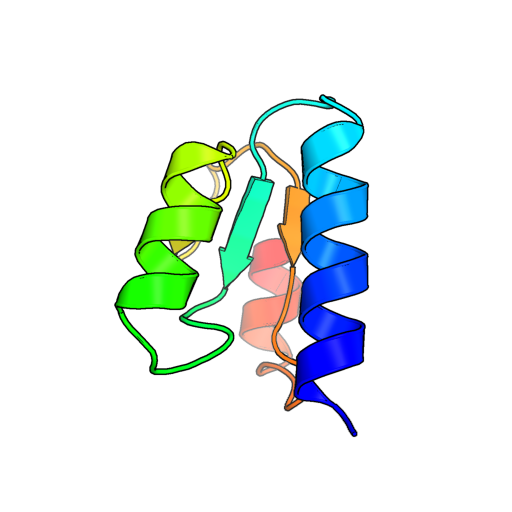302 1.00 88.25 68 ARG A O 1
ATOM 524 N N . GLU A 1 69 ? 7.359 9.421 -9.474 1.00 87.50 69 GLU A N 1
ATOM 525 C CA . GLU A 1 69 ? 7.241 10.871 -9.300 1.00 87.50 69 GLU A CA 1
ATOM 526 C C . GLU A 1 69 ? 5.826 11.281 -8.904 1.00 87.50 69 GLU A C 1
ATOM 528 O O . GLU A 1 69 ? 5.680 12.104 -8.007 1.00 87.50 69 GLU A O 1
ATOM 533 N N . MET A 1 70 ? 4.801 10.669 -9.504 1.00 84.38 70 MET A N 1
ATOM 534 C CA . MET A 1 70 ? 3.402 10.909 -9.144 1.00 84.38 70 MET A CA 1
ATOM 535 C C . MET A 1 70 ? 3.111 10.522 -7.687 1.00 84.38 70 MET A C 1
ATOM 537 O O . MET A 1 70 ? 2.426 11.254 -6.986 1.00 84.38 70 MET A O 1
ATOM 541 N N . ILE A 1 71 ? 3.678 9.407 -7.219 1.00 85.38 71 ILE A N 1
ATOM 542 C CA . ILE A 1 71 ? 3.488 8.884 -5.856 1.00 85.38 71 ILE A CA 1
ATOM 543 C C . ILE A 1 71 ? 4.212 9.708 -4.781 1.00 85.38 71 ILE A C 1
ATOM 545 O O . ILE A 1 71 ? 3.804 9.706 -3.624 1.00 85.38 71 ILE A O 1
ATOM 549 N N . ARG A 1 72 ? 5.335 10.348 -5.121 1.00 81.75 72 ARG A N 1
ATOM 550 C CA . ARG A 1 72 ? 6.163 11.088 -4.150 1.00 81.75 72 ARG A CA 1
ATOM 551 C C . ARG A 1 72 ? 5.672 12.508 -3.858 1.00 81.75 72 ARG A C 1
ATOM 553 O O . ARG A 1 72 ? 6.277 13.142 -2.992 1.00 81.75 72 ARG A O 1
ATOM 560 N N . ARG A 1 73 ? 4.698 13.009 -4.616 1.00 68.81 73 ARG A N 1
ATOM 561 C CA . ARG A 1 73 ? 4.108 14.341 -4.429 1.00 68.81 73 ARG A CA 1
ATOM 562 C C . ARG A 1 73 ? 3.218 14.368 -3.196 1.00 68.81 73 ARG A C 1
ATOM 564 O O . ARG A 1 73 ? 3.255 15.415 -2.517 1.00 68.81 73 ARG A O 1
#

Radius of gyration: 11.97 Å; Cα contacts (8 Å, |Δi|>4): 76; chains: 1; bounding box: 21×30×27 Å

Solvent-accessible surface area (backbone atoms only — not comparable to full-atom values): 4580 Å² total; per-residue (Å²): 124,66,66,63,54,52,49,53,52,52,52,52,58,47,71,67,65,78,67,50,36,36,27,58,34,77,83,58,100,41,68,74,58,49,52,54,36,43,78,57,59,35,44,74,32,88,72,85,57,96,83,66,77,67,48,75,44,74,44,94,89,64,75,57,70,68,58,52,54,66,73,72,110

Mean predicted aligned error: 3.93 Å

Nearest PDB structures (foldseek):
  3dnf-assembly1_A  TM=8.275E-01  e=4.303E-03  Aquifex aeolicus
  3t0f-assembly1_A  TM=7.892E-01  e=1.798E-02  Escherichia coli K-12
  3t0g-assembly1_A  TM=8.666E-01  e=6.556E-02  Escherichia coli K-12
  4eb3-assembly2_B  TM=7.981E-01  e=3.552E-02  Escherichia coli K-12
  3hpd-assembly1_A  TM=4.149E-01  e=1.069E+00  Pyrococcus horikoshii OT3